Protein AF-A0A0M2K9F6-F1 (afdb_monomer)

Solvent-accessible surface area (backbone atoms only — not comparable to full-atom values): 4445 Å² total; per-residue (Å²): 133,82,75,88,84,55,96,57,56,82,89,46,44,44,71,44,68,46,74,52,89,90,62,78,68,46,76,45,58,34,62,71,73,57,90,89,45,55,36,60,68,90,39,74,39,78,48,57,94,61,66,90,76,52,78,76,61,44,81,76,48,73,47,72,58,129

pLDDT: mean 82.99, std 16.06, range [33.38, 96.69]

Structure (mmCIF, N/CA/C/O backbone):
data_AF-A0A0M2K9F6-F1
#
_entry.id   AF-A0A0M2K9F6-F1
#
loop_
_atom_site.group_PDB
_atom_site.id
_atom_site.type_symbol
_atom_site.label_atom_id
_atom_site.label_alt_id
_atom_site.label_comp_id
_atom_site.label_asym_id
_atom_site.label_entity_id
_atom_site.label_seq_id
_atom_site.pdbx_PDB_ins_code
_atom_site.Cartn_x
_atom_site.Cartn_y
_atom_site.Cartn_z
_atom_site.occupancy
_atom_site.B_iso_or_equiv
_atom_site.auth_seq_id
_atom_site.auth_comp_id
_atom_site.auth_asym_id
_atom_site.auth_atom_id
_atom_site.pdbx_PDB_model_num
ATOM 1 N N . MET A 1 1 ? 25.560 -18.930 10.166 1.00 33.38 1 MET A N 1
ATOM 2 C CA . MET A 1 1 ? 24.878 -19.871 9.255 1.00 33.38 1 MET A CA 1
ATOM 3 C C . MET A 1 1 ? 23.395 -19.569 9.371 1.00 33.38 1 MET A C 1
ATOM 5 O O . MET A 1 1 ? 22.845 -19.780 10.441 1.00 33.38 1 MET A O 1
ATOM 9 N N . LEU A 1 2 ? 22.804 -18.911 8.371 1.00 41.78 2 LEU A N 1
ATOM 10 C CA . LEU A 1 2 ? 21.370 -18.604 8.377 1.00 41.78 2 LEU A CA 1
ATOM 11 C C . LEU A 1 2 ? 20.618 -19.907 8.081 1.00 41.78 2 LEU A C 1
ATOM 13 O O . LEU A 1 2 ? 20.936 -20.574 7.098 1.00 41.78 2 LEU A O 1
ATOM 17 N N . ASN A 1 3 ? 19.698 -20.294 8.969 1.00 39.97 3 ASN A N 1
ATOM 18 C CA . ASN A 1 3 ? 18.870 -21.492 8.817 1.00 39.97 3 ASN A CA 1
ATOM 19 C C . ASN A 1 3 ? 18.117 -21.442 7.481 1.00 39.97 3 ASN A C 1
ATOM 21 O O . ASN A 1 3 ? 17.400 -20.481 7.212 1.00 39.97 3 ASN A O 1
ATOM 25 N N . GLN A 1 4 ? 18.276 -22.493 6.676 1.00 44.50 4 GLN A N 1
ATOM 26 C CA . GLN A 1 4 ? 17.682 -22.642 5.342 1.00 44.50 4 GLN A CA 1
ATOM 27 C C . GLN A 1 4 ? 16.184 -23.014 5.370 1.00 44.50 4 GLN A C 1
ATOM 29 O O . GLN A 1 4 ? 15.600 -23.263 4.322 1.00 44.50 4 GLN A O 1
ATOM 34 N N . ASP A 1 5 ? 15.549 -22.980 6.546 1.00 52.00 5 ASP A N 1
ATOM 35 C CA . ASP A 1 5 ? 14.135 -23.334 6.750 1.00 52.00 5 ASP A CA 1
ATOM 36 C C . ASP A 1 5 ? 13.217 -22.108 6.932 1.00 52.00 5 ASP A C 1
ATOM 38 O O . ASP A 1 5 ? 12.091 -22.219 7.418 1.00 52.00 5 ASP A O 1
ATOM 42 N N . GLN A 1 6 ? 13.681 -20.904 6.590 1.00 53.28 6 GLN A N 1
ATOM 43 C CA . GLN A 1 6 ? 12.802 -19.739 6.464 1.00 53.28 6 GLN A CA 1
ATOM 44 C C . GLN A 1 6 ? 12.411 -19.624 4.989 1.00 53.28 6 GLN A C 1
ATOM 46 O O . GLN A 1 6 ? 13.287 -19.330 4.176 1.00 53.28 6 GLN A O 1
ATOM 51 N N . PRO A 1 7 ? 11.141 -19.878 4.614 1.00 53.59 7 PRO A N 1
ATOM 52 C CA . PRO A 1 7 ? 10.774 -20.089 3.217 1.00 53.59 7 PRO A CA 1
ATOM 53 C C . PRO A 1 7 ? 11.068 -18.880 2.327 1.00 53.59 7 PRO A C 1
ATOM 55 O O . PRO A 1 7 ? 11.224 -19.072 1.132 1.00 53.59 7 PRO A O 1
ATOM 58 N N . ASN A 1 8 ? 11.236 -17.677 2.892 1.00 56.44 8 ASN A N 1
ATOM 59 C CA . ASN A 1 8 ? 11.777 -16.511 2.203 1.00 56.44 8 ASN A CA 1
ATOM 60 C C . ASN A 1 8 ? 12.569 -15.631 3.205 1.00 56.44 8 ASN A C 1
ATOM 62 O O . ASN A 1 8 ? 12.114 -15.416 4.331 1.00 56.44 8 ASN A O 1
ATOM 66 N N . ASN A 1 9 ? 13.745 -15.110 2.829 1.00 71.38 9 ASN A N 1
ATOM 67 C CA . ASN A 1 9 ? 14.443 -14.070 3.605 1.00 71.38 9 ASN A CA 1
ATOM 68 C C . ASN A 1 9 ? 13.568 -12.804 3.627 1.00 71.38 9 ASN A C 1
ATOM 70 O O . ASN A 1 9 ? 13.160 -12.345 2.561 1.00 71.38 9 ASN A O 1
ATOM 74 N N . CYS A 1 10 ? 13.295 -12.217 4.798 1.00 73.88 10 CYS A N 1
ATOM 75 C CA . CYS A 1 10 ? 12.386 -11.069 4.913 1.00 73.88 10 CYS A CA 1
ATOM 76 C C . CYS A 1 10 ? 12.826 -9.838 4.108 1.00 73.88 10 CYS A C 1
ATOM 78 O O . CYS A 1 10 ? 11.982 -9.025 3.740 1.00 73.88 10 CYS A O 1
ATOM 80 N N . PHE A 1 11 ? 14.122 -9.724 3.804 1.00 79.94 11 PHE A N 1
ATOM 81 C CA . PHE A 1 11 ? 14.662 -8.656 2.962 1.00 79.94 11 PHE A CA 1
ATOM 82 C C . PHE A 1 11 ? 14.417 -8.869 1.462 1.00 79.94 11 PHE A C 1
ATOM 84 O O . PHE A 1 11 ? 14.347 -7.898 0.722 1.00 79.94 11 PHE A O 1
ATOM 91 N N . GLU A 1 12 ? 14.233 -10.114 1.023 1.00 89.00 12 GLU A N 1
ATOM 92 C CA . GLU A 1 12 ? 14.077 -10.501 -0.388 1.00 89.00 12 GLU A CA 1
ATOM 93 C C . GLU A 1 12 ? 12.683 -11.091 -0.634 1.00 89.00 12 GLU A C 1
ATOM 95 O O . GLU A 1 12 ? 12.514 -12.106 -1.310 1.00 89.00 12 GLU A O 1
ATOM 100 N N . SER A 1 13 ? 11.668 -10.489 -0.015 1.00 90.19 13 SER A N 1
ATOM 101 C CA . SER A 1 13 ? 10.289 -10.974 -0.046 1.00 90.19 13 SER A CA 1
ATOM 102 C C . SER A 1 13 ? 9.305 -9.854 -0.333 1.00 90.19 13 SER A C 1
ATOM 104 O O . SER A 1 13 ? 9.437 -8.739 0.167 1.00 90.19 13 SER A O 1
ATOM 106 N N . VAL A 1 14 ? 8.252 -10.189 -1.068 1.00 92.38 14 VAL A N 1
ATOM 107 C CA . VAL A 1 14 ? 7.035 -9.388 -1.164 1.00 92.38 14 VAL A CA 1
ATOM 108 C C . VAL A 1 14 ? 5.950 -10.066 -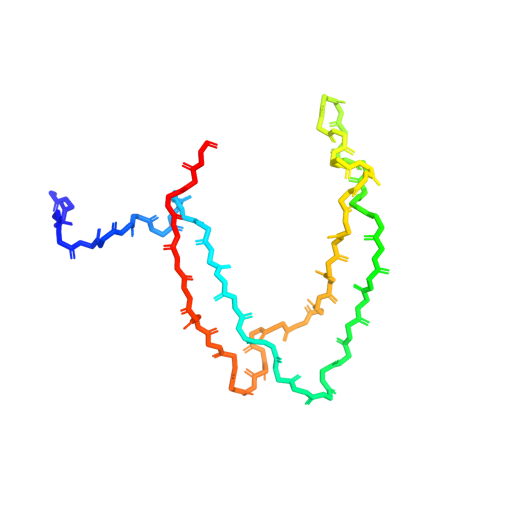0.340 1.00 92.38 14 VAL A C 1
ATOM 110 O O . VAL A 1 14 ? 5.790 -11.285 -0.392 1.00 92.38 14 VAL A O 1
ATOM 113 N N . TYR A 1 15 ? 5.187 -9.269 0.405 1.00 92.62 15 TYR A N 1
ATOM 114 C CA . TYR A 1 15 ? 4.103 -9.746 1.256 1.00 92.62 15 TYR A CA 1
ATOM 115 C C . TYR A 1 15 ? 2.763 -9.193 0.790 1.00 92.62 15 TYR A C 1
ATOM 117 O O . TYR A 1 15 ? 2.607 -7.990 0.573 1.00 92.62 15 TYR A O 1
ATOM 125 N N . LYS A 1 16 ? 1.760 -10.065 0.720 1.00 94.56 16 LYS A N 1
ATOM 126 C CA . LYS A 1 16 ? 0.360 -9.651 0.658 1.00 94.56 16 LYS A CA 1
ATOM 127 C C . LYS A 1 16 ? -0.125 -9.411 2.080 1.00 94.56 16 LYS A C 1
ATOM 129 O O . LYS A 1 16 ? -0.130 -10.339 2.886 1.00 94.56 16 LYS A O 1
ATOM 134 N N . VAL A 1 17 ? -0.551 -8.190 2.383 1.00 94.06 17 VAL A N 1
ATOM 135 C CA . VAL A 1 17 ? -0.986 -7.795 3.731 1.00 94.06 17 VAL A CA 1
ATOM 136 C C . VAL A 1 17 ? -2.482 -7.495 3.782 1.00 94.06 17 VAL A C 1
ATOM 138 O O . VAL A 1 17 ? -3.045 -6.899 2.864 1.00 94.06 17 VAL A O 1
ATOM 141 N N . LEU A 1 18 ? -3.127 -7.902 4.872 1.00 94.94 18 LEU A N 1
ATOM 142 C CA . LEU A 1 18 ? -4.486 -7.509 5.224 1.00 94.94 18 LEU A CA 1
ATOM 143 C C . LEU A 1 18 ? -4.449 -6.152 5.931 1.00 94.94 18 LEU A C 1
ATOM 145 O O . LEU A 1 18 ? -3.814 -6.020 6.977 1.00 94.94 18 LEU A O 1
ATOM 149 N N . ILE A 1 19 ? -5.187 -5.177 5.401 1.00 96.06 19 ILE A N 1
ATOM 150 C CA . ILE A 1 19 ? -5.460 -3.903 6.072 1.00 96.06 19 ILE A CA 1
ATOM 151 C C . ILE A 1 19 ? -6.917 -3.912 6.563 1.00 96.06 19 ILE A C 1
ATOM 153 O O . ILE A 1 19 ? -7.822 -4.130 5.752 1.00 96.06 19 ILE A O 1
ATOM 157 N N . PRO A 1 20 ? -7.178 -3.70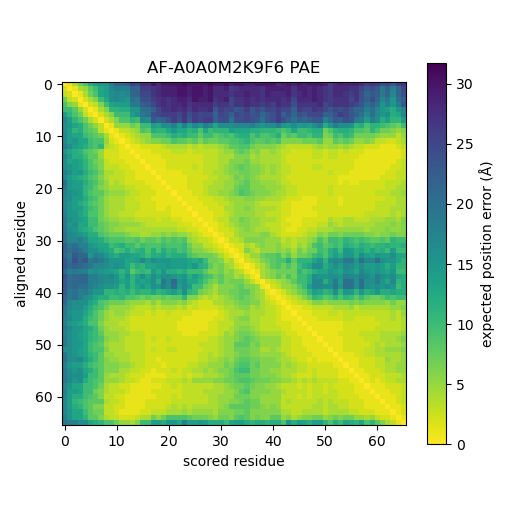5 7.869 1.00 95.94 20 PRO A N 1
ATOM 158 C CA . PRO A 1 20 ? -8.533 -3.722 8.412 1.00 95.94 20 PRO A CA 1
ATOM 159 C C . PRO A 1 20 ? -9.454 -2.681 7.766 1.00 95.94 20 PRO A C 1
ATOM 161 O O . PRO A 1 20 ? -9.055 -1.544 7.496 1.00 95.94 20 PRO A O 1
ATOM 164 N N . LYS A 1 21 ? -10.727 -3.044 7.580 1.00 95.44 21 LYS A N 1
ATOM 165 C CA . LYS A 1 21 ? -11.768 -2.110 7.127 1.00 95.44 21 LYS A CA 1
ATOM 166 C C . LYS A 1 21 ? -11.876 -0.917 8.084 1.00 95.44 21 LYS A C 1
ATOM 168 O O . LYS A 1 21 ? -11.812 -1.087 9.297 1.00 95.44 21 LYS A O 1
ATOM 173 N N . GLY A 1 22 ? -12.103 0.273 7.529 1.00 95.25 22 GLY A N 1
ATOM 174 C CA . GLY A 1 22 ? -12.198 1.516 8.301 1.00 95.25 22 GLY A CA 1
ATOM 175 C C . GLY A 1 22 ? -10.849 2.190 8.555 1.00 95.25 22 GLY A C 1
ATOM 176 O O . GLY A 1 22 ? -10.820 3.256 9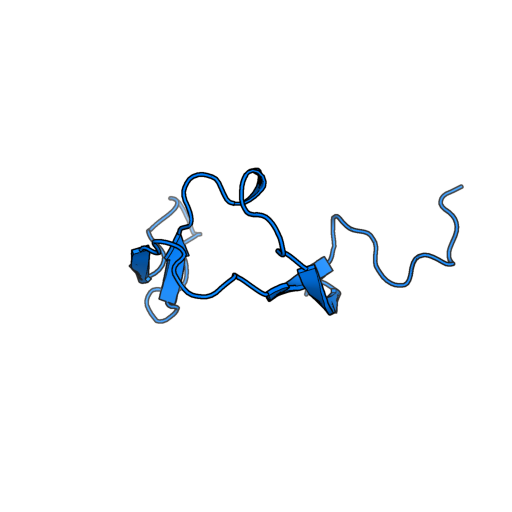.158 1.00 95.25 22 GLY A O 1
ATOM 177 N N . THR A 1 23 ? -9.748 1.606 8.070 1.00 96.62 23 THR A N 1
ATOM 178 C CA . THR A 1 23 ? -8.446 2.278 8.019 1.00 96.62 23 THR A CA 1
ATOM 179 C C . THR A 1 23 ? -8.506 3.418 7.008 1.00 96.62 23 THR A C 1
ATOM 181 O O . THR A 1 23 ? -8.874 3.199 5.854 1.00 96.62 23 THR A O 1
ATOM 184 N N . THR A 1 24 ? -8.122 4.624 7.425 1.00 96.69 24 THR A N 1
ATOM 185 C CA . THR A 1 24 ? -7.890 5.730 6.491 1.00 96.69 24 THR A CA 1
ATOM 186 C C . THR A 1 24 ? -6.699 5.387 5.607 1.00 96.69 24 THR A C 1
ATOM 188 O O . THR A 1 24 ? -5.601 5.133 6.107 1.00 96.69 24 THR A O 1
ATOM 191 N N . ILE A 1 25 ? -6.926 5.387 4.298 1.00 96.31 25 ILE A N 1
ATOM 192 C CA . ILE A 1 25 ? -5.897 5.166 3.289 1.00 96.31 25 ILE A CA 1
ATOM 193 C C . ILE A 1 25 ? -5.858 6.347 2.327 1.00 96.31 25 ILE A C 1
ATOM 195 O O . ILE A 1 25 ? -6.870 7.013 2.107 1.00 96.31 25 ILE A O 1
ATOM 199 N N . TYR A 1 26 ? -4.696 6.560 1.726 1.00 94.88 26 TYR A N 1
ATOM 200 C CA . TYR A 1 26 ? -4.520 7.489 0.619 1.00 94.88 26 TYR A CA 1
ATOM 201 C C . TYR A 1 26 ? -4.054 6.693 -0.593 1.00 94.88 26 TYR A C 1
ATOM 203 O O . TYR A 1 26 ? -3.082 5.947 -0.497 1.00 94.88 26 TYR A O 1
ATOM 211 N N . GLU A 1 27 ? -4.749 6.829 -1.715 1.00 93.31 27 GLU A N 1
ATOM 212 C CA . GLU A 1 27 ? -4.419 6.136 -2.959 1.00 93.31 27 GLU A CA 1
ATOM 213 C C . GLU A 1 27 ? -4.031 7.132 -4.052 1.00 93.31 27 GLU A C 1
ATOM 215 O O . GLU A 1 27 ? -4.575 8.234 -4.137 1.00 93.31 27 GLU A O 1
ATOM 220 N N . GLY A 1 28 ? -3.068 6.754 -4.886 1.00 90.31 28 GLY A N 1
ATOM 221 C CA . GLY A 1 28 ? -2.609 7.586 -5.994 1.00 90.31 28 GLY A CA 1
ATOM 222 C C . GLY A 1 28 ? -1.521 6.902 -6.816 1.00 90.31 28 GLY A C 1
ATOM 223 O O . GLY A 1 28 ? -1.076 5.816 -6.448 1.00 90.31 28 GLY A O 1
ATOM 224 N N . PRO A 1 29 ? -1.089 7.491 -7.940 1.00 88.25 29 PRO A N 1
ATOM 225 C CA . PRO A 1 29 ? 0.043 6.962 -8.694 1.00 88.25 29 PRO A CA 1
ATOM 226 C C . PRO A 1 29 ? 1.313 6.981 -7.836 1.00 88.25 29 PRO A C 1
ATOM 228 O O . PRO A 1 29 ? 1.506 7.891 -7.025 1.00 88.25 29 PRO A O 1
ATOM 231 N N . VAL A 1 30 ? 2.189 5.991 -8.024 1.00 86.50 30 VAL A N 1
ATOM 232 C CA . VAL A 1 30 ? 3.521 6.014 -7.406 1.00 86.50 30 VAL A CA 1
ATOM 233 C C . VAL A 1 30 ? 4.244 7.298 -7.841 1.00 86.50 30 VAL A C 1
ATOM 235 O O . VAL A 1 30 ? 4.259 7.664 -9.016 1.00 86.50 30 VAL A O 1
ATOM 238 N N . GLY A 1 31 ? 4.813 8.011 -6.869 1.00 79.50 31 GLY A N 1
ATOM 239 C CA . GLY A 1 31 ? 5.550 9.246 -7.119 1.00 79.50 31 GLY A CA 1
ATOM 240 C C . GLY A 1 31 ? 6.945 9.002 -7.699 1.00 79.50 31 GLY A C 1
ATOM 241 O O . GLY A 1 31 ? 7.566 7.965 -7.466 1.00 79.50 31 GLY A O 1
ATOM 242 N N . TYR A 1 32 ? 7.472 10.006 -8.400 1.00 80.12 32 TYR A N 1
ATOM 243 C CA . TYR A 1 32 ? 8.856 10.004 -8.866 1.00 80.12 32 TYR A CA 1
ATOM 244 C C . TYR A 1 32 ? 9.831 10.029 -7.680 1.00 80.12 32 TYR A C 1
ATOM 246 O O . TYR A 1 32 ? 9.775 10.944 -6.859 1.00 80.12 32 TYR A O 1
ATOM 254 N N . GLN A 1 33 ? 10.744 9.055 -7.604 1.00 79.44 33 GLN A N 1
ATOM 255 C CA . GLN A 1 33 ? 11.727 8.946 -6.514 1.00 79.44 33 GLN A CA 1
ATOM 256 C C . GLN A 1 33 ? 13.113 9.504 -6.885 1.00 79.44 33 GLN A C 1
ATOM 258 O O . GLN A 1 33 ? 14.036 9.456 -6.074 1.00 79.44 33 GLN A O 1
ATOM 263 N N . GLY A 1 34 ? 13.261 10.074 -8.086 1.00 77.88 34 GLY A N 1
ATOM 264 C CA . GLY A 1 34 ? 14.527 10.620 -8.578 1.00 77.88 34 GLY A CA 1
ATOM 265 C C . GLY A 1 34 ? 15.335 9.641 -9.439 1.00 77.88 34 GLY A C 1
ATOM 266 O O . GLY A 1 34 ? 15.206 8.420 -9.347 1.00 77.88 34 GLY A O 1
ATOM 267 N N . GLY A 1 35 ? 16.202 10.189 -10.295 1.00 77.25 35 GLY A N 1
ATOM 268 C CA . GLY A 1 35 ? 17.058 9.412 -11.194 1.00 77.25 35 GLY A CA 1
ATOM 269 C C . GLY A 1 35 ? 16.269 8.526 -12.167 1.00 77.25 35 GLY A C 1
ATOM 270 O O . GLY A 1 35 ? 15.314 8.966 -12.797 1.00 77.25 35 GLY A O 1
ATOM 271 N N . ALA A 1 36 ? 16.676 7.263 -12.303 1.00 72.75 36 ALA A N 1
ATOM 272 C CA . ALA A 1 36 ? 15.992 6.291 -13.162 1.00 72.75 36 ALA A CA 1
ATOM 273 C C . ALA A 1 36 ? 14.752 5.648 -12.503 1.00 72.75 36 ALA A C 1
ATOM 275 O O . ALA A 1 36 ? 14.029 4.890 -13.151 1.00 72.75 36 ALA A O 1
ATOM 276 N N . TYR A 1 37 ? 14.488 5.931 -11.224 1.00 72.69 37 TYR A N 1
ATOM 277 C CA . TYR A 1 37 ? 13.418 5.292 -10.462 1.00 72.69 37 TYR A CA 1
ATOM 278 C C . TYR A 1 37 ? 12.132 6.096 -10.600 1.00 72.69 37 TYR A C 1
ATOM 280 O O . TYR A 1 37 ? 11.752 6.906 -9.752 1.00 72.69 37 TYR A O 1
ATOM 288 N N . LEU A 1 38 ? 11.470 5.869 -11.734 1.00 66.25 38 LEU A N 1
ATOM 289 C CA . LEU A 1 38 ? 10.270 6.606 -12.100 1.00 66.25 38 LEU A CA 1
ATOM 290 C C . LEU A 1 38 ? 9.061 6.277 -11.223 1.00 66.25 38 LEU A C 1
ATOM 292 O O . LEU A 1 38 ? 8.148 7.090 -11.183 1.00 66.25 38 LEU A O 1
ATOM 296 N N . GLY A 1 39 ? 9.088 5.133 -10.521 1.00 66.38 39 GLY A N 1
ATOM 297 C CA . GLY A 1 39 ? 7.977 4.663 -9.702 1.00 66.38 39 GLY A CA 1
ATOM 298 C C . GLY A 1 39 ? 6.756 4.467 -10.590 1.00 66.38 39 GLY A C 1
ATOM 299 O O . GLY A 1 39 ? 5.964 5.384 -10.729 1.00 66.38 39 GLY A O 1
ATOM 300 N N . GLY A 1 40 ? 6.685 3.324 -11.286 1.00 71.69 40 GLY A N 1
ATOM 301 C CA . GLY A 1 40 ? 5.795 3.092 -12.432 1.00 71.69 40 GLY A CA 1
ATOM 302 C C . GLY A 1 40 ? 4.491 3.891 -12.378 1.00 71.69 40 GLY A C 1
ATOM 303 O O . GLY A 1 40 ? 3.613 3.564 -11.594 1.00 71.69 40 GLY A O 1
ATOM 304 N N . GLN A 1 41 ? 4.367 4.925 -13.220 1.00 70.06 41 GLN A N 1
ATOM 305 C CA . GLN A 1 41 ? 3.251 5.889 -13.176 1.00 70.06 41 GLN A CA 1
ATOM 306 C C . GLN A 1 41 ? 1.873 5.240 -13.389 1.00 70.06 41 GLN A C 1
ATOM 308 O O . GLN A 1 41 ? 0.848 5.805 -13.020 1.00 70.06 41 GLN A O 1
ATOM 313 N N . ASN A 1 42 ? 1.860 4.033 -13.960 1.00 81.44 42 ASN A N 1
ATOM 314 C CA . ASN A 1 42 ? 0.667 3.213 -14.165 1.00 81.44 42 ASN A CA 1
ATOM 315 C C . ASN A 1 42 ? 0.347 2.303 -12.963 1.00 81.44 42 ASN A C 1
ATOM 317 O O . ASN A 1 42 ? -0.576 1.495 -13.035 1.00 81.44 42 ASN A O 1
ATOM 321 N N . VAL A 1 43 ? 1.133 2.379 -11.889 1.00 85.56 43 VAL A N 1
ATOM 322 C CA . VAL A 1 43 ? 0.966 1.608 -10.658 1.00 85.56 43 VAL A CA 1
ATOM 323 C C . VAL A 1 43 ? 0.397 2.529 -9.589 1.00 85.56 43 VAL A C 1
ATOM 325 O O . VAL A 1 43 ? 0.936 3.602 -9.315 1.00 85.56 43 VAL A O 1
ATOM 328 N N . THR A 1 44 ? -0.691 2.092 -8.966 1.00 90.12 44 THR A N 1
ATOM 329 C CA . THR A 1 44 ? -1.277 2.769 -7.811 1.00 90.12 44 THR A CA 1
ATOM 330 C C . THR A 1 44 ? -0.558 2.337 -6.537 1.00 90.12 44 THR A C 1
ATOM 332 O O . THR A 1 44 ? -0.387 1.147 -6.275 1.00 90.12 44 THR A O 1
ATOM 335 N N . GLN A 1 45 ? -0.164 3.311 -5.728 1.00 91.12 45 GLN A N 1
ATOM 336 C CA . GLN A 1 45 ? 0.309 3.132 -4.367 1.00 91.12 45 GLN A CA 1
ATOM 337 C C . GLN A 1 45 ? -0.826 3.400 -3.380 1.00 91.12 45 GLN A C 1
ATOM 339 O O . GLN A 1 45 ? -1.637 4.305 -3.572 1.00 91.12 45 GLN A O 1
ATOM 344 N N . ILE A 1 46 ? -0.822 2.642 -2.286 1.00 93.44 46 ILE A N 1
ATOM 345 C CA . ILE A 1 46 ? -1.608 2.931 -1.090 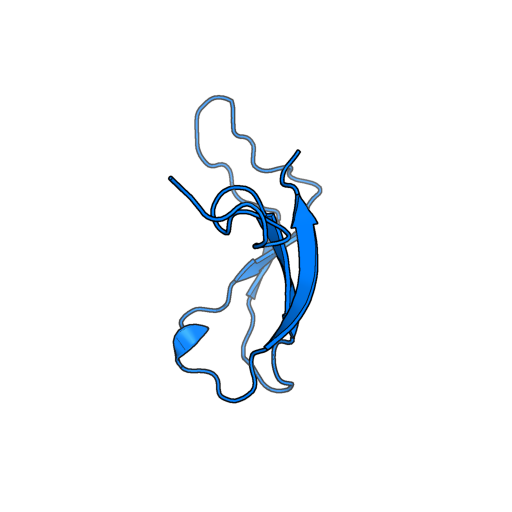1.00 93.44 46 ILE A CA 1
ATOM 346 C C . ILE A 1 46 ? -0.643 3.399 0.000 1.00 93.44 46 ILE A C 1
ATOM 348 O O . ILE A 1 46 ? 0.345 2.723 0.294 1.00 93.44 46 ILE A O 1
ATOM 352 N N . PHE A 1 47 ? -0.925 4.549 0.603 1.00 93.44 47 PHE A N 1
ATOM 353 C CA . PHE A 1 47 ? -0.232 5.054 1.780 1.00 93.44 47 PHE A CA 1
ATOM 354 C C . PHE A 1 47 ? -1.121 4.913 3.015 1.00 93.44 47 PHE A C 1
ATOM 356 O O . PHE A 1 47 ? -2.282 5.328 3.032 1.00 93.44 47 PHE A O 1
ATOM 363 N N . VAL A 1 48 ? -0.535 4.330 4.056 1.00 95.88 48 VAL A N 1
ATOM 364 C CA . VAL A 1 48 ? -1.089 4.242 5.405 1.00 95.88 48 VAL A CA 1
ATOM 365 C C . VAL A 1 48 ? -0.069 4.920 6.305 1.00 95.88 48 VAL A C 1
ATOM 367 O O . VAL A 1 48 ? 1.098 4.540 6.281 1.00 95.88 48 VAL A O 1
ATOM 370 N N . GLU A 1 49 ? -0.483 5.928 7.067 1.00 96.00 49 GLU A N 1
ATOM 371 C CA . GLU A 1 49 ? 0.461 6.780 7.800 1.00 96.00 49 GLU A CA 1
ATOM 372 C C . GLU A 1 49 ? 1.179 6.029 8.930 1.00 96.00 49 GLU A C 1
ATOM 374 O O . GLU A 1 49 ? 2.394 6.129 9.078 1.00 96.00 49 GLU A O 1
ATOM 379 N N . GLN A 1 50 ? 0.428 5.255 9.719 1.00 95.25 50 GLN A N 1
ATOM 380 C CA . GLN A 1 50 ? 0.945 4.560 10.905 1.00 95.25 50 GLN A CA 1
ATOM 381 C C . GLN A 1 50 ? 0.464 3.097 10.941 1.00 95.25 50 GLN A C 1
ATOM 383 O O . GLN A 1 50 ? -0.262 2.696 11.855 1.00 95.25 50 GLN A O 1
ATOM 388 N N . PRO A 1 51 ? 0.835 2.265 9.946 1.00 92.25 51 PRO A N 1
ATOM 389 C CA . PRO A 1 51 ? 0.321 0.901 9.804 1.00 92.25 51 PRO A CA 1
ATOM 390 C C . PRO A 1 51 ? 0.658 0.003 11.002 1.00 92.25 51 PRO A C 1
ATOM 392 O O . PRO A 1 51 ? -0.109 -0.901 11.319 1.00 92.25 51 PRO A O 1
ATOM 395 N N . TRP A 1 52 ? 1.757 0.274 11.714 1.00 92.62 52 TRP A N 1
ATOM 396 C CA . TRP A 1 52 ? 2.168 -0.464 12.917 1.00 92.62 52 TRP A CA 1
ATOM 397 C C . TRP A 1 52 ? 1.255 -0.249 14.134 1.00 92.62 52 TRP A C 1
ATOM 399 O O . TRP A 1 52 ? 1.333 -1.017 15.090 1.00 92.62 52 TRP A O 1
ATOM 409 N N . GLN A 1 53 ? 0.395 0.773 14.131 1.00 95.69 53 GLN A N 1
ATOM 410 C CA . GLN A 1 53 ? -0.582 0.998 15.206 1.00 95.69 53 GLN A CA 1
ATOM 411 C C . GLN A 1 53 ? -1.916 0.280 14.963 1.00 95.69 53 GLN A C 1
ATOM 413 O O . GLN A 1 53 ? -2.754 0.201 15.865 1.00 95.69 53 GLN A O 1
ATOM 418 N N . LEU A 1 54 ? -2.133 -0.248 13.756 1.00 94.31 54 LEU A N 1
ATOM 419 C CA . LEU A 1 54 ? -3.372 -0.922 13.398 1.00 94.31 54 LEU A CA 1
ATOM 420 C C . LEU A 1 54 ? -3.430 -2.314 14.034 1.00 94.31 54 LEU A C 1
ATOM 422 O O . LEU A 1 54 ? -2.561 -3.161 13.830 1.00 94.31 54 LEU A O 1
ATOM 426 N N . LYS A 1 55 ? -4.509 -2.584 14.771 1.00 95.00 55 LYS A N 1
ATOM 427 C CA . LYS A 1 55 ? -4.806 -3.934 15.261 1.00 95.00 55 LYS A CA 1
ATOM 428 C C . LYS A 1 55 ? -5.414 -4.768 14.135 1.00 95.00 55 LYS A C 1
ATOM 430 O O . LYS A 1 55 ? -6.330 -4.311 13.460 1.00 95.00 55 LYS A O 1
ATOM 435 N N . GLY A 1 56 ? -4.946 -6.005 13.976 1.00 92.31 56 GLY A N 1
ATOM 436 C CA . GLY A 1 56 ? -5.486 -6.945 12.986 1.00 92.31 56 GLY A CA 1
ATOM 437 C C . GLY A 1 56 ? -4.848 -6.866 11.597 1.00 92.31 56 GLY A C 1
ATOM 438 O O . GLY A 1 56 ? -5.375 -7.473 10.667 1.00 92.31 56 GLY A O 1
ATOM 439 N N . VAL A 1 57 ? -3.723 -6.158 11.444 1.00 95.12 57 VAL A N 1
ATOM 440 C CA . VAL A 1 57 ? -2.862 -6.318 10.262 1.00 95.12 57 VAL A CA 1
ATOM 441 C C . VAL A 1 57 ? -2.248 -7.716 10.285 1.00 95.12 57 VAL A C 1
ATOM 443 O O . VAL A 1 57 ? -1.793 -8.182 11.329 1.00 95.12 57 VAL A O 1
ATOM 446 N N . GLY A 1 58 ? -2.232 -8.386 9.136 1.00 91.69 58 GLY A N 1
ATOM 447 C CA . G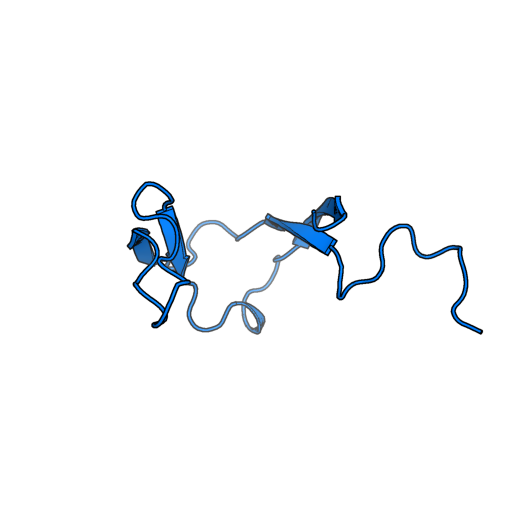LY A 1 58 ? -1.688 -9.737 9.014 1.00 91.69 58 GLY A CA 1
ATOM 448 C C . GLY A 1 58 ? -1.137 -10.020 7.625 1.00 91.69 58 GLY A C 1
ATOM 449 O O . GLY A 1 58 ? -1.578 -9.428 6.641 1.00 91.69 58 GLY A O 1
ATOM 450 N N . ILE A 1 59 ? -0.173 -10.935 7.545 1.00 93.25 59 ILE A N 1
ATOM 451 C CA . ILE A 1 59 ? 0.346 -11.447 6.274 1.00 93.25 59 ILE A CA 1
ATOM 452 C C . ILE A 1 59 ? -0.628 -12.513 5.767 1.00 93.25 59 ILE A C 1
ATOM 454 O O . ILE A 1 59 ? -0.955 -13.452 6.487 1.00 93.25 59 ILE A O 1
ATOM 458 N N . MET A 1 60 ? -1.098 -12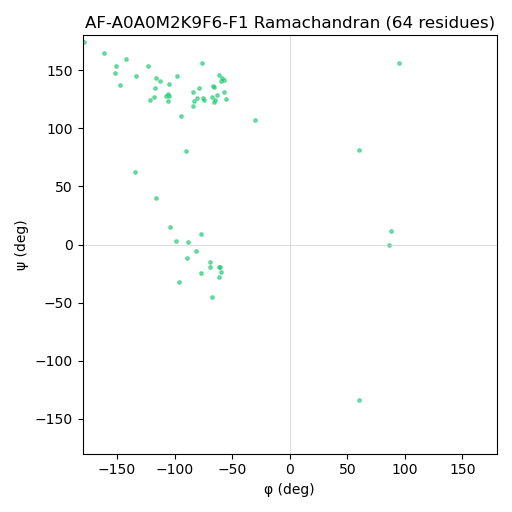.352 4.535 1.00 95.94 60 MET A N 1
ATOM 459 C CA . MET A 1 60 ? -1.967 -13.312 3.855 1.00 95.94 60 MET A CA 1
ATOM 460 C C . MET A 1 60 ? -1.186 -14.257 2.943 1.00 95.94 60 MET A C 1
ATOM 462 O O . MET A 1 60 ? -1.623 -15.382 2.732 1.00 95.94 60 MET A O 1
ATOM 466 N N . ASP A 1 61 ? -0.087 -13.776 2.358 1.00 95.12 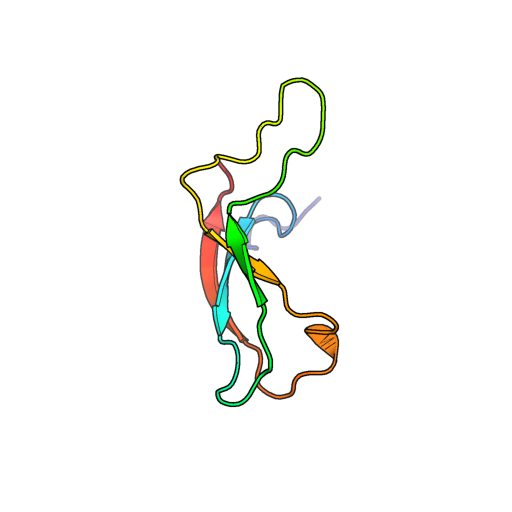61 ASP A N 1
ATOM 467 C CA . ASP A 1 61 ? 0.739 -14.527 1.411 1.00 95.12 61 ASP A CA 1
ATOM 468 C C . ASP A 1 61 ? 2.133 -13.884 1.282 1.00 95.12 61 ASP A C 1
ATOM 470 O O . ASP A 1 61 ? 2.319 -12.724 1.671 1.00 95.12 61 ASP A O 1
ATOM 474 N N 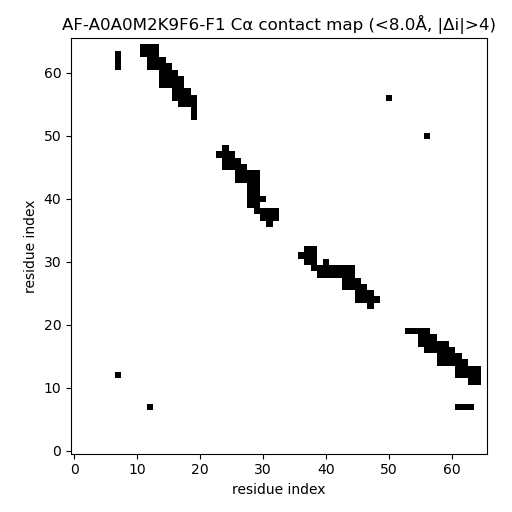. SER A 1 62 ? 3.100 -14.607 0.715 1.00 93.56 62 SER A N 1
ATOM 475 C CA . SER A 1 62 ? 4.441 -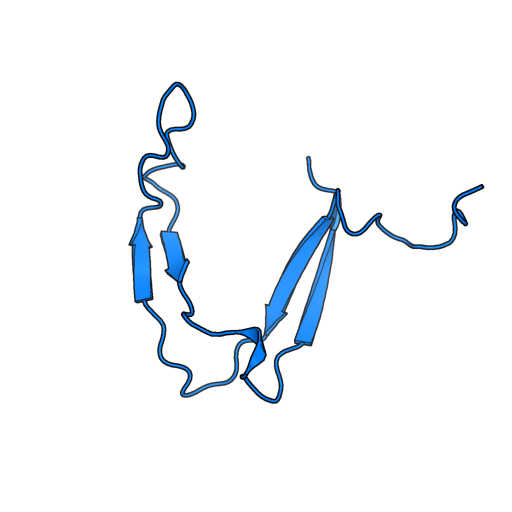14.088 0.429 1.00 93.56 62 SER A CA 1
ATOM 476 C C . SER A 1 62 ? 5.108 -14.783 -0.756 1.00 93.56 62 SER A C 1
ATOM 478 O O . SER A 1 62 ? 4.948 -15.989 -0.932 1.00 93.56 62 SER A O 1
ATOM 480 N N . TRP A 1 63 ? 5.925 -14.051 -1.510 1.00 93.06 63 TRP A N 1
ATOM 481 C CA . TRP A 1 63 ? 6.757 -14.599 -2.586 1.00 93.06 63 TRP A CA 1
ATOM 482 C C . TRP A 1 63 ? 8.129 -13.909 -2.639 1.00 93.06 63 TRP A C 1
ATOM 484 O O . TRP A 1 63 ? 8.256 -12.790 -2.138 1.00 93.06 63 TRP A O 1
ATOM 494 N N . PRO A 1 64 ? 9.153 -14.532 -3.253 1.00 90.50 64 PRO A N 1
ATOM 495 C CA . PRO A 1 64 ? 10.464 -13.908 -3.415 1.00 90.50 64 PRO A CA 1
ATOM 496 C C . PRO A 1 64 ? 10.403 -12.605 -4.222 1.00 90.50 64 PRO A C 1
ATOM 498 O O . PRO A 1 64 ? 9.682 -12.519 -5.225 1.00 90.50 64 PRO A O 1
ATOM 501 N N . LEU A 1 65 ? 11.183 -11.609 -3.802 1.00 83.38 65 LEU A N 1
ATOM 502 C CA . LEU A 1 65 ? 11.443 -10.398 -4.579 1.00 83.38 65 LEU A CA 1
ATOM 503 C C . LEU A 1 65 ? 12.228 -10.784 -5.850 1.00 83.38 65 LEU A C 1
ATOM 505 O O . LEU A 1 65 ? 13.117 -11.632 -5.792 1.00 83.38 65 LEU A O 1
ATOM 509 N N . ARG A 1 66 ? 11.833 -10.239 -7.005 1.00 73.56 66 ARG A N 1
ATOM 510 C CA . ARG A 1 66 ? 12.408 -10.565 -8.323 1.00 73.56 66 ARG A CA 1
ATOM 511 C C . ARG A 1 66 ? 13.342 -9.476 -8.815 1.00 73.56 66 ARG A C 1
ATOM 513 O O . ARG A 1 66 ? 13.011 -8.295 -8.569 1.00 73.56 66 ARG A O 1
#

Secondary structure (DSSP, 8-state):
---TTSSS-GGGEEEEEE--TT---EEEEPPP-STT----TTSEEEE-S-GGG-TT-EEEEEEE--

Sequence (66 aa):
MLNQDQPNNCFESVYKVLIPKGTTIYEGPVGYQGGAYLGGQNVTQIFVEQPWQLKGVGIMDSWPLR

Foldseek 3Di:
DPDPPPPEDPVFKDFDKDDDPPQDKDKAAQPQPDDPPRRPRPDMDIDHPCSVVDPPMDTPDMDGHD

Mean predicted aligned error: 8.04 Å

Radius of gyration: 15.11 Å; Cα contacts (8 Å, |Δi|>4): 77; chains: 1; bounding box: 37×34×29 Å

Organism: NCBI:txid65700